Protein AF-A0A251XGR0-F1 (afdb_monomer)

Organism: Clavibacter michiganensis subsp. michiganensis (NCBI:txid33013)

Radius of gyration: 26.24 Å; Cα contacts (8 Å, |Δi|>4): 44; chains: 1; bounding box: 77×47×50 Å

Sequence (97 aa):
MGPDVTLVSSDTETAKDVYRELVSAGLERRSDAPPVIRYEATGGSASDFETLAHRMLGSGVTHVELVETGAISLPTGRGTERPTRRPPTEPHPPRPS

Structure (mmCIF, N/CA/C/O backbone):
data_AF-A0A251XGR0-F1
#
_entry.id   AF-A0A251XGR0-F1
#
loop_
_atom_site.group_PDB
_atom_site.id
_atom_site.type_symbol
_atom_site.label_atom_id
_atom_site.label_alt_id
_atom_site.label_comp_id
_atom_site.label_asym_id
_atom_site.label_entity_id
_atom_site.label_seq_id
_atom_site.pdbx_PDB_ins_code
_atom_site.Cartn_x
_atom_site.Cartn_y
_atom_site.Cartn_z
_atom_site.occupancy
_atom_site.B_iso_or_equiv
_atom_site.auth_seq_id
_atom_site.auth_comp_id
_atom_site.auth_asym_id
_atom_site.auth_atom_id
_atom_site.pdbx_PDB_model_num
ATOM 1 N N . MET A 1 1 ? -3.721 -28.160 -9.211 1.00 64.06 1 MET A N 1
ATOM 2 C CA . MET A 1 1 ? -4.326 -28.129 -7.864 1.00 64.06 1 MET A CA 1
ATOM 3 C C . MET A 1 1 ? -5.642 -28.885 -7.939 1.00 64.06 1 MET A C 1
ATOM 5 O O . MET A 1 1 ? -6.371 -28.658 -8.897 1.00 64.06 1 MET A O 1
ATOM 9 N N . GLY A 1 2 ? -5.872 -29.844 -7.039 1.00 81.06 2 GLY A N 1
ATOM 10 C CA . GLY A 1 2 ? -7.101 -30.646 -7.006 1.00 81.06 2 GLY A CA 1
ATOM 11 C C . GLY A 1 2 ? -8.236 -29.941 -6.249 1.00 81.06 2 GLY A C 1
ATOM 12 O O . GLY A 1 2 ? -7.975 -28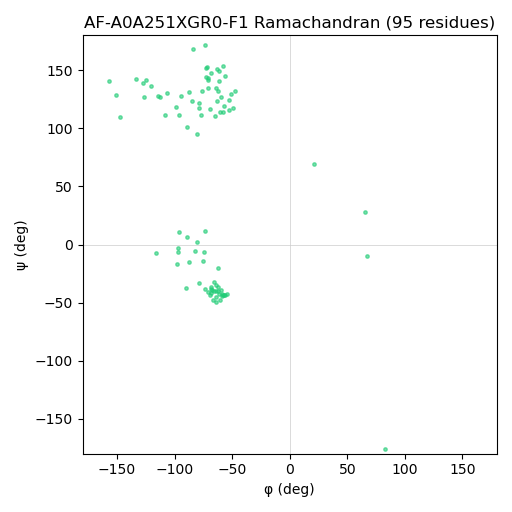.944 -5.580 1.00 81.06 2 GLY A O 1
ATOM 13 N N . PRO A 1 3 ? -9.474 -30.450 -6.340 1.00 79.06 3 PRO A N 1
ATOM 14 C CA . PRO A 1 3 ? -10.654 -29.851 -5.706 1.00 79.06 3 PRO A CA 1
ATOM 15 C C . PRO A 1 3 ? -10.583 -29.802 -4.170 1.00 79.06 3 PRO A C 1
ATOM 17 O O . PRO A 1 3 ? -11.250 -28.971 -3.565 1.00 79.06 3 PRO A O 1
ATOM 20 N N . ASP A 1 4 ? -9.740 -30.631 -3.550 1.00 86.19 4 ASP A N 1
ATOM 21 C CA . ASP A 1 4 ? -9.591 -30.712 -2.089 1.00 86.19 4 ASP A CA 1
ATOM 22 C C . ASP A 1 4 ? -8.541 -29.739 -1.517 1.00 86.19 4 ASP A C 1
ATOM 24 O O . ASP A 1 4 ? -8.205 -29.801 -0.334 1.00 86.19 4 ASP A O 1
ATOM 28 N N . VAL A 1 5 ? -7.974 -28.855 -2.347 1.00 83.31 5 VAL A N 1
ATOM 29 C CA . VAL A 1 5 ? -6.949 -27.891 -1.926 1.00 83.31 5 VAL A CA 1
ATOM 30 C C . VAL A 1 5 ? -7.537 -26.489 -1.890 1.00 83.31 5 VAL A C 1
ATOM 32 O O . VAL A 1 5 ? -7.793 -25.878 -2.928 1.00 83.31 5 VAL A O 1
ATOM 35 N N . THR A 1 6 ? -7.675 -25.945 -0.684 1.00 81.94 6 THR A N 1
ATOM 36 C CA . THR A 1 6 ? -8.035 -24.539 -0.491 1.00 81.94 6 THR A CA 1
ATOM 37 C C . THR A 1 6 ? -6.809 -23.661 -0.703 1.00 81.94 6 THR A C 1
ATOM 39 O O . THR A 1 6 ? -5.832 -23.747 0.041 1.00 81.94 6 THR A O 1
ATOM 42 N N . LEU A 1 7 ? -6.866 -22.787 -1.706 1.00 85.25 7 LEU A N 1
ATOM 43 C CA . LEU A 1 7 ? -5.883 -21.722 -1.865 1.00 85.25 7 LEU A CA 1
ATOM 44 C C . LEU A 1 7 ? -6.213 -20.598 -0.889 1.00 85.25 7 LEU A C 1
ATOM 46 O O . LEU A 1 7 ? -7.308 -20.037 -0.918 1.00 85.25 7 LEU A O 1
ATOM 50 N N . VAL A 1 8 ? -5.254 -20.277 -0.028 1.00 85.75 8 VAL A N 1
ATOM 51 C CA . VAL A 1 8 ? -5.337 -19.135 0.881 1.00 85.75 8 VAL A CA 1
ATOM 52 C C . VAL A 1 8 ? -4.408 -18.036 0.388 1.00 85.75 8 VAL A C 1
ATOM 54 O O . VAL A 1 8 ? -3.244 -18.291 0.079 1.00 85.75 8 VAL A O 1
ATOM 57 N N . SER A 1 9 ? -4.938 -16.818 0.296 1.00 86.19 9 SER A N 1
ATOM 58 C CA . SER A 1 9 ? -4.171 -15.644 -0.111 1.00 86.19 9 SER A CA 1
ATOM 59 C C . SER A 1 9 ? -3.699 -14.893 1.125 1.00 86.19 9 SER A C 1
ATOM 61 O O . SER A 1 9 ? -4.511 -14.345 1.874 1.00 86.19 9 SER A O 1
ATOM 63 N N . SER A 1 10 ? -2.388 -14.895 1.371 1.00 93.62 10 SER A N 1
ATOM 64 C CA . SER A 1 10 ? -1.806 -14.241 2.548 1.00 93.62 10 SER A CA 1
ATOM 65 C C . SER A 1 10 ? -1.984 -12.724 2.516 1.00 93.62 10 SER A C 1
ATOM 67 O O . SER A 1 10 ? -2.165 -12.121 3.568 1.00 93.62 10 SER A O 1
ATOM 69 N N . ASP A 1 11 ? -1.990 -12.117 1.324 1.00 92.19 11 ASP A N 1
ATOM 70 C CA . ASP A 1 11 ? -2.210 -10.676 1.139 1.00 92.19 11 ASP A CA 1
ATOM 71 C C . ASP A 1 11 ? -3.510 -10.188 1.792 1.00 92.19 11 ASP A C 1
ATOM 73 O O . ASP A 1 11 ? -3.541 -9.169 2.478 1.00 92.19 11 ASP A O 1
ATOM 77 N N . THR A 1 12 ? -4.574 -10.964 1.631 1.00 92.50 12 THR A N 1
ATOM 78 C CA . THR A 1 12 ? -5.920 -10.635 2.066 1.00 92.50 12 THR A CA 1
ATOM 79 C C . THR A 1 12 ? -6.027 -10.745 3.577 1.00 92.50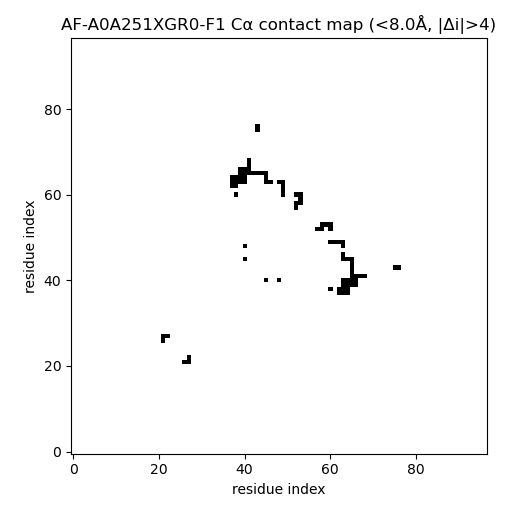 12 THR A C 1
ATOM 81 O O . THR A 1 12 ? -6.681 -9.913 4.201 1.00 92.50 12 THR A O 1
ATOM 84 N N . GLU A 1 13 ? -5.380 -11.742 4.184 1.00 95.38 13 GLU A N 1
ATOM 85 C CA . GLU A 1 13 ? -5.360 -11.842 5.643 1.00 95.38 13 GLU A CA 1
ATOM 86 C C . GLU A 1 13 ? -4.489 -10.743 6.257 1.00 95.38 13 GLU A C 1
ATOM 88 O O . GLU A 1 13 ? -4.937 -10.074 7.183 1.00 95.38 13 GLU A O 1
ATOM 93 N N . THR A 1 14 ? -3.333 -10.431 5.658 1.00 96.31 14 THR A N 1
ATOM 94 C CA . THR A 1 14 ? -2.506 -9.292 6.089 1.00 96.31 14 THR A CA 1
ATOM 95 C C . THR A 1 14 ? -3.268 -7.965 6.007 1.00 96.31 14 THR A C 1
ATOM 97 O O . THR A 1 14 ? -3.206 -7.164 6.937 1.00 96.31 14 THR A O 1
ATOM 100 N N . ALA A 1 15 ? -4.038 -7.723 4.941 1.00 95.75 15 ALA A N 1
ATOM 101 C CA . ALA A 1 15 ? -4.848 -6.510 4.816 1.00 95.75 15 ALA A CA 1
ATOM 102 C C . ALA A 1 15 ? -5.921 -6.403 5.914 1.00 95.75 15 ALA A C 1
ATOM 104 O O . ALA A 1 15 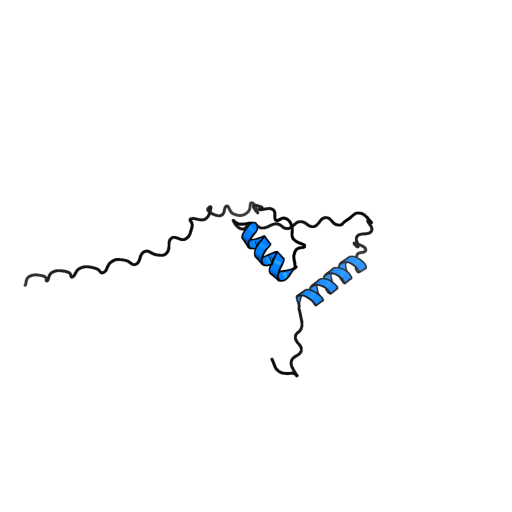? -6.138 -5.323 6.469 1.00 95.75 15 ALA A O 1
ATOM 105 N N . LYS A 1 16 ? -6.573 -7.521 6.264 1.00 96.44 16 LYS A N 1
ATOM 106 C CA . LYS A 1 16 ? -7.536 -7.560 7.375 1.00 96.44 16 LYS A CA 1
ATOM 107 C C . LYS A 1 16 ? -6.861 -7.310 8.716 1.00 96.44 16 LYS A C 1
ATOM 109 O O . LYS A 1 16 ? -7.437 -6.606 9.538 1.00 96.44 16 LYS A O 1
ATOM 114 N N . ASP A 1 17 ? -5.673 -7.862 8.936 1.00 97.38 17 ASP A N 1
ATOM 115 C CA . ASP A 1 17 ? -4.928 -7.663 10.179 1.00 97.38 17 ASP A CA 1
ATOM 116 C C . ASP A 1 17 ? -4.537 -6.197 10.369 1.00 97.38 17 ASP A C 1
ATOM 118 O O . ASP A 1 17 ? -4.795 -5.631 11.429 1.00 97.38 17 ASP A O 1
ATOM 122 N N . VAL A 1 18 ? -4.035 -5.539 9.319 1.00 97.94 18 VAL A N 1
ATOM 123 C CA . VAL A 1 18 ? -3.760 -4.092 9.346 1.00 97.94 18 VAL A CA 1
ATOM 124 C C . VAL A 1 18 ? -5.030 -3.296 9.652 1.00 97.94 18 VAL A C 1
ATOM 126 O O . VAL A 1 18 ? -4.997 -2.390 10.481 1.00 97.94 18 VAL A O 1
ATOM 129 N N . TYR A 1 19 ? -6.163 -3.637 9.031 1.00 97.25 19 TYR A N 1
ATOM 130 C CA . TYR A 1 19 ? -7.435 -2.973 9.324 1.00 97.25 19 TYR A CA 1
ATOM 131 C C . TYR A 1 19 ? -7.851 -3.140 10.794 1.00 97.25 19 TYR A C 1
ATOM 133 O O . TYR A 1 19 ? -8.180 -2.152 11.448 1.00 97.25 19 TYR A O 1
ATOM 141 N N . ARG A 1 20 ? -7.791 -4.366 11.334 1.00 97.94 20 ARG A N 1
ATOM 142 C CA . ARG A 1 20 ? -8.115 -4.654 12.743 1.00 97.94 20 ARG A CA 1
ATOM 143 C C . ARG A 1 20 ? -7.251 -3.825 13.695 1.00 97.94 20 ARG A C 1
ATOM 145 O O . ARG A 1 20 ? -7.788 -3.273 14.652 1.00 97.94 20 ARG A O 1
ATOM 152 N N . GLU A 1 21 ? -5.954 -3.713 13.414 1.00 98.31 21 GLU A N 1
ATOM 153 C CA . GLU A 1 21 ? -5.015 -2.942 14.235 1.00 98.31 21 GLU A CA 1
ATOM 154 C C . GLU A 1 21 ? -5.284 -1.431 14.168 1.00 98.31 21 GLU A C 1
ATOM 156 O O . GLU A 1 21 ? -5.284 -0.741 15.185 1.00 98.31 21 GLU A O 1
ATOM 161 N N . LEU A 1 22 ? -5.585 -0.896 12.982 1.00 98.12 22 LEU A N 1
ATOM 162 C CA . LEU A 1 22 ? -5.934 0.519 12.837 1.00 98.12 22 LEU A CA 1
ATOM 163 C C . LEU A 1 22 ? -7.233 0.869 13.575 1.00 98.12 22 LEU A C 1
ATOM 165 O O . LEU A 1 22 ? -7.306 1.924 14.205 1.00 98.12 22 LEU A O 1
ATOM 169 N N . VAL A 1 23 ? -8.239 -0.009 13.528 1.00 97.69 23 VAL A N 1
ATOM 170 C CA . VAL A 1 23 ? -9.511 0.166 14.249 1.00 97.69 23 VAL A CA 1
ATOM 171 C C . VAL A 1 23 ? -9.295 0.089 15.758 1.00 97.69 23 VAL A C 1
ATOM 173 O O . VAL A 1 23 ? -9.7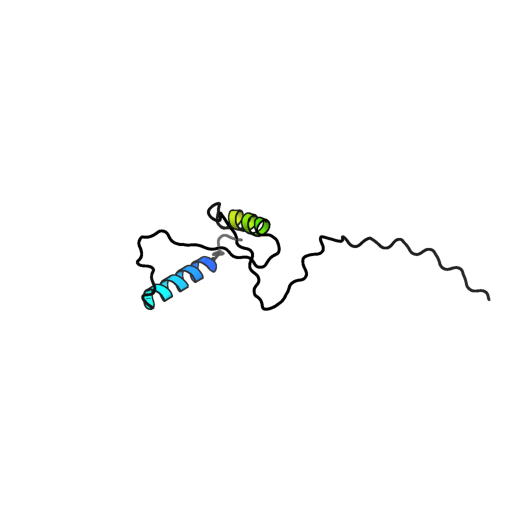71 0.959 16.487 1.00 97.69 23 VAL A O 1
ATOM 176 N N . SER A 1 24 ? -8.568 -0.924 16.243 1.00 98.12 24 SER A N 1
ATOM 177 C CA . SER A 1 24 ? -8.333 -1.113 17.681 1.00 98.12 24 SER A CA 1
ATOM 178 C C . SER A 1 24 ? -7.565 0.063 18.293 1.00 98.12 24 SER A C 1
ATOM 180 O O . SER A 1 24 ? -7.876 0.487 19.406 1.00 98.12 24 SER A O 1
ATOM 182 N N . ALA A 1 25 ? -6.620 0.636 17.543 1.00 98.12 25 ALA A N 1
ATOM 183 C CA . ALA A 1 25 ? -5.849 1.808 17.938 1.00 98.12 25 ALA A CA 1
ATOM 184 C C . ALA A 1 25 ? -6.570 3.151 17.689 1.00 98.12 25 ALA A C 1
ATOM 186 O O . ALA A 1 25 ? -6.044 4.200 18.061 1.00 98.12 25 ALA A O 1
ATOM 187 N N . GLY A 1 26 ? -7.750 3.157 17.054 1.00 97.50 26 GLY A N 1
ATOM 188 C CA . GLY A 1 26 ? -8.477 4.383 16.701 1.00 97.50 26 GLY A CA 1
ATOM 189 C C . GLY A 1 26 ? -7.762 5.261 15.660 1.00 97.50 26 GLY A C 1
ATOM 190 O O . GLY A 1 26 ? -7.941 6.479 15.653 1.00 97.50 26 GLY A O 1
ATOM 191 N N . LEU A 1 27 ? -6.943 4.656 14.794 1.00 97.50 27 LEU A N 1
ATOM 192 C CA . LEU A 1 27 ? -6.118 5.310 13.767 1.00 97.50 27 LEU A CA 1
ATOM 193 C C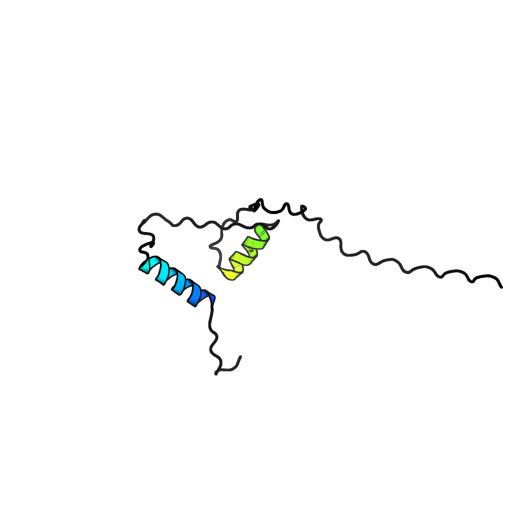 . LEU A 1 27 ? -6.777 5.341 12.379 1.00 97.50 27 LEU A C 1
ATOM 195 O O . LEU A 1 27 ? -6.133 5.670 11.381 1.00 97.50 27 LEU A O 1
ATOM 199 N N . GLU A 1 28 ? -8.060 5.003 12.293 1.00 96.19 28 GLU A N 1
ATOM 200 C CA . GLU A 1 28 ? -8.806 5.068 11.043 1.00 96.19 28 GLU A CA 1
ATOM 201 C C . GLU A 1 28 ? -8.860 6.498 10.492 1.00 96.19 28 GLU A C 1
ATOM 203 O O . GLU A 1 28 ? -9.048 7.493 11.204 1.00 96.19 28 GLU A O 1
ATOM 208 N N . ARG A 1 29 ? -8.733 6.613 9.171 1.00 94.69 29 ARG A N 1
ATOM 209 C CA . ARG A 1 29 ? -8.851 7.898 8.491 1.00 94.69 29 ARG A CA 1
ATOM 210 C C . ARG A 1 29 ? -10.302 8.386 8.552 1.00 94.69 29 ARG A C 1
ATOM 212 O O . ARG A 1 29 ? -11.177 7.793 7.936 1.00 94.69 29 ARG A O 1
ATOM 219 N N . ARG A 1 30 ? -10.536 9.519 9.224 1.00 95.19 30 ARG A N 1
ATOM 220 C CA . ARG A 1 30 ? -11.868 10.161 9.338 1.00 95.19 30 ARG A CA 1
ATOM 221 C C . ARG A 1 30 ? -12.129 11.298 8.346 1.00 95.19 30 ARG A C 1
ATOM 223 O O . ARG A 1 30 ? -13.224 11.843 8.319 1.00 95.19 30 ARG A O 1
ATOM 230 N N . SER A 1 31 ? -11.116 11.695 7.578 1.00 96.00 31 SER A N 1
ATOM 231 C CA . SER A 1 31 ? -11.260 12.743 6.563 1.00 96.00 31 SER A CA 1
ATOM 232 C C . SER A 1 31 ? -12.091 12.241 5.380 1.00 96.00 31 SER A C 1
ATOM 234 O O . SER A 1 31 ? -11.963 11.090 4.969 1.00 96.00 31 SER A O 1
ATOM 236 N N . ASP A 1 32 ? -12.905 13.127 4.826 1.00 95.56 32 ASP A N 1
ATOM 237 C CA . ASP A 1 32 ? -13.711 12.952 3.616 1.00 95.56 32 ASP A CA 1
ATOM 238 C C . ASP A 1 32 ? -12.957 13.315 2.326 1.00 95.56 32 ASP A C 1
ATOM 240 O O . ASP A 1 32 ? -13.369 12.926 1.235 1.00 95.56 32 ASP A O 1
ATOM 244 N N . ALA A 1 33 ? -11.827 14.021 2.434 1.00 96.69 33 ALA A N 1
ATOM 245 C CA . ALA A 1 33 ? -10.983 14.339 1.291 1.00 96.69 33 ALA A CA 1
ATOM 246 C C . ALA A 1 33 ? -10.516 13.051 0.582 1.00 96.69 33 ALA A C 1
ATOM 248 O O . ALA A 1 33 ? -10.361 12.018 1.245 1.00 96.69 33 ALA A O 1
ATOM 249 N N . PRO A 1 34 ? -10.209 13.081 -0.724 1.00 94.56 34 PRO A N 1
ATOM 250 C CA . PRO A 1 34 ? -9.623 11.932 -1.407 1.00 94.56 34 PRO A CA 1
ATOM 251 C C . PRO A 1 34 ? -8.322 11.452 -0.731 1.00 94.56 34 PRO A C 1
ATOM 253 O O . PRO A 1 34 ? -7.566 12.275 -0.200 1.00 94.56 34 PRO A O 1
ATOM 256 N N . PRO A 1 35 ? -8.041 10.136 -0.706 1.00 92.94 35 PRO A N 1
ATOM 257 C CA . PRO A 1 35 ? -6.780 9.627 -0.182 1.00 92.94 35 PRO A CA 1
ATOM 258 C C . PRO A 1 35 ? -5.617 10.022 -1.099 1.00 92.94 35 PRO A C 1
ATOM 260 O O . PRO A 1 35 ? -5.763 10.086 -2.318 1.00 92.94 35 PRO A O 1
ATOM 263 N N . VAL A 1 36 ? -4.444 10.240 -0.506 1.00 91.06 36 VAL A N 1
ATOM 264 C CA . VAL A 1 36 ? -3.193 10.419 -1.251 1.00 91.06 36 VAL A CA 1
ATOM 265 C C . VAL A 1 36 ? -2.451 9.090 -1.240 1.00 91.06 36 VAL A C 1
ATOM 267 O O . VAL A 1 36 ? -2.095 8.596 -0.172 1.00 91.06 36 VAL A O 1
ATOM 270 N N . ILE A 1 37 ? -2.223 8.520 -2.420 1.00 91.69 37 ILE A N 1
ATOM 271 C CA . ILE A 1 37 ? -1.479 7.272 -2.610 1.00 91.69 37 ILE A CA 1
ATOM 272 C C . ILE A 1 37 ? -0.211 7.621 -3.386 1.00 91.69 37 ILE A C 1
ATOM 274 O O . ILE A 1 37 ? -0.292 8.279 -4.421 1.00 91.69 37 ILE A O 1
ATOM 278 N N . ARG A 1 38 ? 0.951 7.207 -2.876 1.00 92.62 38 ARG A N 1
ATOM 279 C CA . ARG A 1 38 ? 2.249 7.392 -3.533 1.00 92.62 38 ARG A CA 1
ATOM 280 C C . ARG A 1 38 ? 2.890 6.035 -3.769 1.00 92.62 38 ARG A C 1
ATOM 282 O O . ARG A 1 38 ? 2.869 5.186 -2.879 1.00 92.62 38 ARG A O 1
ATOM 289 N N . TYR A 1 39 ? 3.444 5.856 -4.960 1.00 93.88 39 TYR A N 1
ATOM 290 C CA . TYR A 1 39 ? 4.231 4.688 -5.326 1.00 93.88 39 TYR A CA 1
ATOM 291 C C . TYR A 1 39 ? 5.669 5.140 -5.526 1.00 93.88 39 TYR A C 1
ATOM 293 O O . TYR A 1 39 ? 5.922 6.073 -6.284 1.00 93.88 39 TYR A O 1
ATOM 301 N N . GLU A 1 40 ? 6.596 4.478 -4.847 1.00 94.00 40 GLU A N 1
ATOM 302 C CA . GLU A 1 40 ? 8.015 4.814 -4.875 1.00 94.00 40 GLU A CA 1
ATOM 303 C C . GLU A 1 40 ? 8.818 3.563 -5.232 1.00 94.00 40 GLU A C 1
ATOM 305 O O . GLU A 1 40 ? 8.521 2.460 -4.760 1.00 94.00 40 GLU A O 1
ATOM 310 N N . ALA A 1 41 ? 9.835 3.725 -6.072 1.00 93.56 41 ALA A N 1
ATOM 311 C CA . ALA A 1 41 ? 10.738 2.653 -6.458 1.00 93.56 41 ALA A CA 1
ATOM 312 C C . ALA A 1 41 ? 12.193 3.115 -6.370 1.00 93.56 41 ALA A C 1
ATOM 314 O O . ALA A 1 41 ? 12.534 4.237 -6.720 1.00 93.56 41 ALA A O 1
ATOM 315 N N . THR A 1 42 ? 13.074 2.220 -5.938 1.00 92.19 42 THR A N 1
ATOM 316 C CA . THR A 1 42 ? 14.525 2.472 -5.862 1.00 92.19 42 THR A CA 1
ATOM 317 C C . THR A 1 42 ? 15.283 1.939 -7.080 1.00 92.19 42 THR A C 1
ATOM 319 O O . THR A 1 42 ? 16.502 2.069 -7.177 1.00 92.19 42 THR A O 1
ATOM 322 N N . GLY A 1 43 ? 14.568 1.283 -8.000 1.00 88.00 43 GLY A N 1
ATOM 323 C CA . GLY A 1 43 ? 15.124 0.765 -9.245 1.00 88.00 43 GLY A CA 1
ATOM 324 C C . GLY A 1 43 ? 15.432 1.870 -10.258 1.00 88.00 43 GLY A C 1
ATOM 325 O O . GLY A 1 43 ? 15.039 3.018 -10.100 1.00 88.00 43 GLY 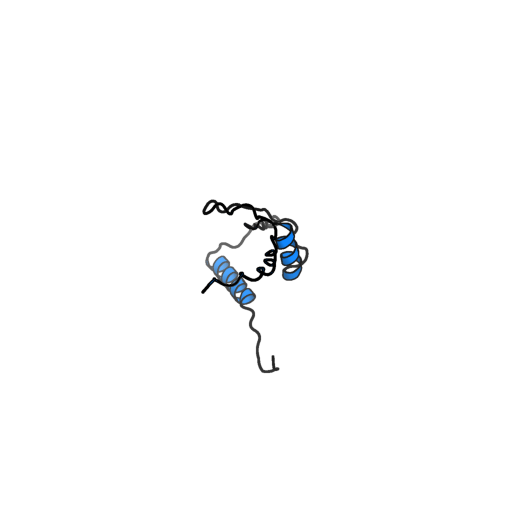A O 1
ATOM 326 N N . GLY A 1 44 ? 16.107 1.508 -11.349 1.00 89.06 44 GLY A N 1
ATOM 327 C CA . GLY A 1 44 ? 16.486 2.465 -12.398 1.00 89.06 44 GLY A CA 1
ATOM 328 C C . GLY A 1 44 ? 15.382 2.816 -13.403 1.00 89.06 44 GLY A C 1
ATOM 329 O O . GLY A 1 44 ? 15.660 3.529 -14.361 1.00 89.06 44 GLY A O 1
ATOM 330 N N . SER A 1 45 ? 14.167 2.280 -13.246 1.00 92.94 45 SER A N 1
ATOM 331 C CA . SER A 1 45 ? 13.093 2.392 -14.239 1.00 92.94 45 SER A CA 1
ATOM 332 C C . SER A 1 45 ? 11.721 2.432 -13.570 1.00 92.94 45 SER A C 1
ATOM 334 O O . SER A 1 45 ? 11.248 1.428 -13.035 1.00 92.94 45 SER A O 1
ATOM 336 N N . ALA A 1 46 ? 11.072 3.598 -13.614 1.00 93.56 46 ALA A N 1
ATOM 337 C CA . ALA A 1 46 ? 9.694 3.763 -13.151 1.00 93.56 46 ALA A CA 1
ATOM 338 C C . ALA A 1 46 ? 8.707 3.024 -14.069 1.00 93.56 46 ALA A C 1
ATOM 340 O O . ALA A 1 46 ? 7.782 2.374 -13.590 1.00 93.56 46 ALA A O 1
ATOM 341 N N . SER A 1 47 ? 8.946 3.038 -15.385 1.00 93.00 47 SER A N 1
ATOM 342 C CA . SER A 1 47 ? 8.061 2.411 -16.374 1.00 93.00 47 SER A CA 1
ATOM 343 C C . SER A 1 47 ? 7.968 0.891 -16.230 1.00 93.00 47 SER A C 1
ATOM 345 O O . SER A 1 47 ? 6.903 0.309 -16.449 1.00 93.00 47 SER A O 1
ATOM 347 N N . ASP A 1 48 ? 9.064 0.232 -15.838 1.00 94.00 48 ASP A N 1
ATOM 348 C CA . ASP A 1 48 ? 9.047 -1.215 -15.591 1.00 94.00 48 ASP A CA 1
ATOM 349 C C . ASP A 1 48 ? 8.184 -1.546 -14.368 1.00 94.00 48 ASP A C 1
ATOM 351 O O . ASP A 1 48 ? 7.416 -2.511 -14.387 1.00 94.00 48 ASP A O 1
ATOM 355 N N . PHE A 1 49 ? 8.257 -0.711 -13.326 1.00 94.56 49 PHE A N 1
ATOM 356 C CA . PHE A 1 49 ? 7.393 -0.828 -12.155 1.00 94.56 49 PHE A CA 1
ATOM 357 C C . PHE A 1 49 ? 5.926 -0.592 -12.526 1.00 94.56 49 PHE A C 1
ATOM 359 O O . PHE A 1 49 ? 5.078 -1.413 -12.185 1.00 94.56 49 PHE A O 1
ATOM 366 N N . GLU A 1 50 ? 5.621 0.487 -13.252 1.00 93.50 50 GLU A N 1
ATOM 367 C CA . GLU A 1 50 ? 4.259 0.819 -13.695 1.00 93.50 50 GLU A CA 1
ATOM 368 C C . GLU A 1 50 ? 3.636 -0.322 -14.502 1.00 93.50 50 GLU A C 1
ATOM 370 O O . GLU A 1 50 ? 2.508 -0.729 -14.230 1.00 93.50 50 GLU A O 1
ATOM 375 N N . THR A 1 51 ? 4.399 -0.922 -15.419 1.00 93.00 51 THR A N 1
ATOM 376 C CA . THR A 1 51 ? 3.947 -2.070 -16.219 1.00 93.00 51 THR A CA 1
ATOM 377 C C . THR A 1 51 ? 3.533 -3.252 -15.337 1.00 93.00 51 THR A C 1
ATOM 379 O O . THR A 1 51 ? 2.503 -3.893 -15.570 1.00 93.00 51 THR A O 1
ATOM 382 N N . LEU A 1 52 ? 4.324 -3.562 -14.305 1.00 93.94 52 LEU A N 1
ATOM 383 C CA . LEU A 1 52 ? 4.003 -4.629 -13.356 1.00 93.94 52 LEU A CA 1
ATOM 384 C C . LEU A 1 52 ? 2.800 -4.262 -12.486 1.00 93.94 52 LEU A C 1
ATOM 386 O O . LEU A 1 52 ? 1.904 -5.088 -12.298 1.00 93.94 52 LEU A O 1
ATOM 390 N N . ALA A 1 53 ? 2.761 -3.028 -11.992 1.00 93.62 53 ALA A N 1
ATOM 391 C CA . ALA A 1 53 ? 1.691 -2.526 -11.151 1.00 93.62 53 ALA A CA 1
ATOM 392 C C . ALA A 1 53 ? 0.347 -2.548 -11.888 1.00 93.62 53 ALA A C 1
ATOM 394 O O . ALA A 1 53 ? -0.634 -3.031 -11.332 1.00 93.62 53 ALA A O 1
ATOM 395 N N . HIS A 1 54 ? 0.305 -2.152 -13.163 1.00 92.50 54 HIS A N 1
ATOM 396 C CA . HIS A 1 54 ? -0.900 -2.254 -13.992 1.00 92.50 54 HIS A CA 1
ATOM 397 C C . HIS A 1 54 ? -1.391 -3.685 -14.139 1.00 92.50 54 HIS A C 1
ATOM 399 O O . HIS A 1 54 ? -2.593 -3.934 -14.082 1.00 92.50 54 HIS A O 1
ATOM 405 N N . ARG A 1 55 ? -0.473 -4.642 -14.290 1.00 93.06 55 ARG A N 1
ATOM 406 C CA . ARG A 1 55 ? -0.833 -6.057 -14.400 1.00 93.06 55 ARG A CA 1
ATOM 407 C C . ARG A 1 55 ? -1.390 -6.624 -13.095 1.00 93.06 55 ARG A C 1
ATOM 409 O O . ARG A 1 55 ? -2.263 -7.483 -13.147 1.00 93.06 55 ARG A O 1
ATOM 416 N N . MET A 1 56 ? -0.864 -6.194 -11.950 1.00 91.12 56 MET A N 1
ATOM 417 C CA . MET A 1 56 ? -1.230 -6.753 -10.643 1.00 91.12 56 MET A CA 1
ATOM 418 C C . MET A 1 56 ? -2.412 -6.032 -9.987 1.00 91.12 56 MET A C 1
ATOM 420 O O . MET A 1 56 ? -3.234 -6.678 -9.348 1.00 91.12 56 MET A O 1
ATOM 424 N N . LEU A 1 57 ? -2.495 -4.710 -10.141 1.00 89.6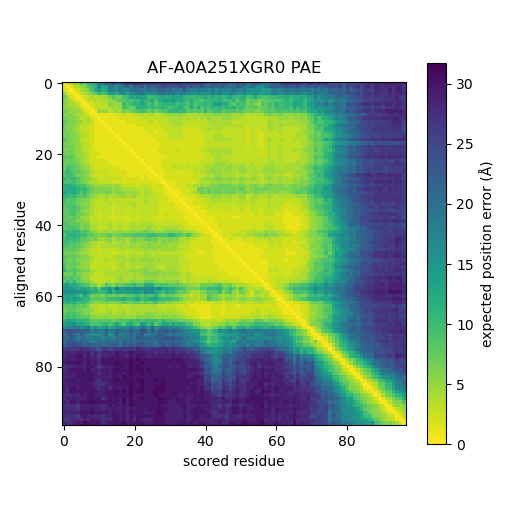9 57 LEU A N 1
ATOM 425 C CA . LEU A 1 57 ? -3.430 -3.828 -9.431 1.00 89.69 57 LEU A CA 1
ATOM 426 C C . LEU A 1 57 ? -4.437 -3.135 -10.366 1.00 89.69 57 LEU A C 1
ATOM 428 O O . LEU A 1 57 ? -5.358 -2.472 -9.894 1.00 89.69 57 LEU A O 1
ATOM 432 N N . GLY A 1 58 ? -4.278 -3.269 -11.685 1.00 85.88 58 GLY A N 1
ATOM 433 C CA . GLY A 1 58 ? -5.055 -2.529 -12.678 1.00 85.88 58 GLY A CA 1
ATOM 434 C C . GLY A 1 58 ? -4.510 -1.121 -12.943 1.00 85.88 58 GLY A C 1
ATOM 435 O O . GLY A 1 58 ? -3.479 -0.706 -12.417 1.00 85.88 58 GLY A O 1
ATOM 436 N N . SER A 1 59 ? -5.215 -0.347 -13.769 1.00 76.88 59 SER A N 1
ATOM 437 C CA . SER A 1 59 ? -4.765 0.965 -14.272 1.00 76.88 59 SER A CA 1
ATOM 438 C C . SER A 1 59 ? -4.803 2.110 -13.246 1.00 76.88 59 SER A C 1
ATOM 440 O O . SER A 1 59 ? 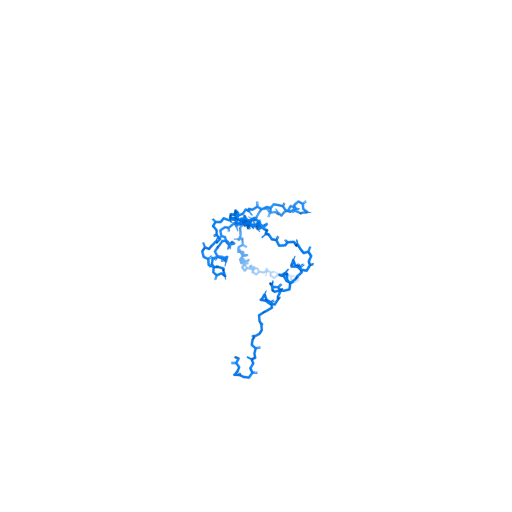-4.704 3.273 -13.627 1.00 76.88 59 SER A O 1
ATOM 442 N N . GLY A 1 60 ? -4.991 1.813 -11.957 1.00 79.06 60 GLY A N 1
ATOM 443 C CA . GLY A 1 60 ? -5.062 2.819 -10.891 1.00 79.06 60 GLY A CA 1
ATOM 444 C C . GLY A 1 60 ? -3.706 3.418 -10.503 1.00 79.06 60 GLY A C 1
ATOM 445 O O . GLY A 1 60 ? -3.664 4.445 -9.832 1.00 79.06 60 GLY A O 1
ATOM 446 N N . VAL A 1 61 ? -2.601 2.801 -10.928 1.00 84.50 61 VAL A N 1
ATOM 447 C CA . VAL A 1 61 ? -1.244 3.307 -10.685 1.00 84.50 61 VAL A CA 1
ATOM 448 C C . VAL A 1 61 ? -0.854 4.245 -11.818 1.00 84.50 61 VAL A C 1
ATOM 450 O O . VAL A 1 61 ? -0.517 3.797 -12.906 1.00 84.50 61 VAL A O 1
ATOM 453 N N . THR A 1 62 ? -0.938 5.552 -11.597 1.00 81.69 62 THR A N 1
ATOM 454 C CA . THR A 1 62 ? -0.703 6.548 -12.658 1.00 81.69 62 THR A CA 1
ATOM 455 C C . THR A 1 62 ? 0.699 7.143 -12.648 1.00 81.69 62 THR A C 1
ATOM 457 O O . THR A 1 62 ? 1.075 7.794 -13.617 1.00 81.69 62 THR A O 1
ATOM 460 N N . HIS A 1 63 ? 1.434 6.994 -11.544 1.00 90.06 63 HIS A N 1
ATOM 461 C CA . HIS A 1 63 ? 2.754 7.587 -11.379 1.00 90.06 63 HIS A CA 1
ATOM 462 C C . HIS A 1 63 ? 3.579 6.836 -10.333 1.00 90.06 63 HIS A C 1
ATOM 464 O O . HIS A 1 63 ? 3.044 6.457 -9.286 1.00 90.06 63 HIS A O 1
ATOM 470 N N . VAL A 1 64 ? 4.874 6.667 -10.610 1.00 94.69 64 VAL A N 1
ATOM 471 C CA . VAL A 1 64 ? 5.871 6.120 -9.682 1.00 94.69 64 VAL A CA 1
ATOM 472 C C . VAL A 1 64 ? 7.052 7.080 -9.574 1.00 94.69 64 VAL A C 1
ATOM 474 O O . VAL A 1 64 ? 7.672 7.434 -10.578 1.00 94.69 64 VAL A O 1
ATOM 477 N N . GLU A 1 65 ? 7.396 7.460 -8.348 1.00 94.88 65 GLU A N 1
ATOM 478 C CA . GLU A 1 65 ? 8.565 8.289 -8.059 1.00 94.88 65 GLU A CA 1
ATOM 479 C C . GLU A 1 65 ? 9.805 7.407 -7.867 1.00 94.88 65 GLU A C 1
ATOM 481 O O . GLU A 1 65 ? 9.778 6.418 -7.129 1.00 94.88 65 GLU A O 1
ATOM 486 N N . LEU A 1 66 ? 10.910 7.752 -8.535 1.00 93.44 66 LEU A N 1
ATOM 487 C CA . LEU A 1 66 ? 12.193 7.101 -8.276 1.00 93.44 66 LEU A CA 1
ATOM 488 C C . LEU A 1 66 ? 12.884 7.779 -7.098 1.00 93.44 66 LEU A C 1
ATOM 490 O O . LEU A 1 66 ? 13.134 8.984 -7.134 1.00 93.44 66 LEU A O 1
ATOM 494 N N . VAL A 1 67 ? 13.207 6.996 -6.073 1.00 92.44 67 VAL A N 1
ATOM 495 C CA . VAL A 1 67 ? 13.780 7.495 -4.820 1.00 92.44 67 VAL A CA 1
ATOM 496 C C . VAL A 1 67 ? 15.097 6.802 -4.498 1.00 92.44 67 VAL A C 1
ATOM 498 O O . VAL A 1 67 ? 15.256 5.595 -4.681 1.00 92.44 67 VAL A O 1
ATOM 501 N N . GLU A 1 68 ? 16.049 7.563 -3.966 1.00 89.00 68 GLU A N 1
ATOM 502 C CA . GLU A 1 68 ? 17.284 7.012 -3.415 1.00 89.00 68 GLU A CA 1
ATOM 503 C C . GLU A 1 68 ? 17.130 6.798 -1.908 1.00 89.00 68 GLU A C 1
ATOM 505 O O . GLU A 1 68 ? 16.784 7.709 -1.161 1.00 89.00 68 GLU A O 1
ATOM 510 N N . THR A 1 69 ? 17.433 5.591 -1.428 1.00 82.75 69 THR A N 1
ATOM 511 C CA . THR A 1 69 ? 17.323 5.250 0.003 1.00 82.75 69 THR A CA 1
ATOM 512 C C . THR A 1 69 ? 18.454 5.860 0.847 1.00 82.75 69 THR A C 1
ATOM 514 O O . THR A 1 69 ? 18.464 5.706 2.065 1.00 82.75 69 THR A O 1
ATOM 517 N N . GLY A 1 70 ? 19.455 6.497 0.223 1.00 77.94 70 GLY A N 1
ATOM 518 C CA . GLY A 1 70 ? 20.606 7.130 0.889 1.00 77.94 70 GLY A CA 1
ATOM 519 C C . GLY A 1 70 ? 21.577 6.171 1.597 1.00 77.94 70 GLY A C 1
ATOM 520 O O . GLY A 1 70 ? 22.659 6.585 1.999 1.00 77.94 70 GLY A O 1
ATOM 521 N N . ALA A 1 71 ? 21.222 4.891 1.734 1.00 72.50 71 ALA A N 1
ATOM 522 C CA . ALA A 1 71 ? 22.035 3.885 2.412 1.00 72.50 71 ALA A CA 1
ATOM 523 C C . ALA A 1 71 ? 23.194 3.359 1.546 1.00 72.50 71 ALA A C 1
ATOM 525 O O . ALA A 1 71 ? 24.244 3.007 2.079 1.00 72.50 71 ALA A O 1
ATOM 526 N N . ILE A 1 72 ? 23.004 3.274 0.222 1.00 66.88 72 ILE A N 1
ATOM 527 C CA . ILE A 1 72 ? 23.986 2.748 -0.738 1.00 66.88 72 ILE A CA 1
ATOM 528 C C . ILE A 1 72 ? 23.780 3.444 -2.090 1.00 66.88 72 ILE A C 1
ATOM 530 O O . ILE A 1 72 ? 22.668 3.444 -2.616 1.00 66.88 72 ILE A O 1
ATOM 534 N N . SER A 1 73 ? 24.850 3.986 -2.681 1.00 67.69 73 SER A N 1
ATOM 535 C CA . SER A 1 73 ? 24.835 4.439 -4.076 1.00 67.69 73 SER A CA 1
ATOM 536 C C . SER A 1 73 ? 24.939 3.229 -5.000 1.00 67.69 73 SER A C 1
ATOM 538 O O . SER A 1 73 ? 25.972 2.555 -5.044 1.00 67.69 73 SER A O 1
ATOM 540 N N . LEU A 1 74 ? 23.867 2.934 -5.731 1.00 67.44 74 LEU A N 1
ATOM 541 C CA . LEU A 1 74 ? 23.900 1.897 -6.754 1.00 67.44 74 LEU A CA 1
ATOM 542 C C . LEU A 1 74 ? 24.633 2.444 -7.988 1.00 67.44 74 LEU A C 1
ATOM 544 O O . LEU A 1 74 ? 24.329 3.554 -8.430 1.00 67.44 74 LEU A O 1
ATOM 548 N N . PRO A 1 75 ? 25.596 1.705 -8.568 1.00 68.56 75 PRO A N 1
ATOM 549 C CA . PRO A 1 75 ? 26.205 2.118 -9.822 1.00 68.56 75 PRO A CA 1
ATOM 550 C C . PRO A 1 75 ? 25.116 2.205 -10.894 1.00 68.56 75 PRO A C 1
ATOM 552 O O . PRO A 1 75 ? 24.359 1.255 -11.102 1.00 68.56 75 PRO A O 1
ATOM 555 N N . THR A 1 76 ? 25.030 3.352 -11.568 1.00 63.91 76 THR A N 1
ATOM 556 C CA . THR A 1 76 ? 24.068 3.590 -12.647 1.00 63.91 76 THR A CA 1
ATOM 557 C C . THR A 1 76 ? 24.279 2.516 -13.713 1.00 63.91 76 THR A C 1
ATOM 559 O O . THR A 1 76 ? 25.388 2.359 -14.227 1.00 63.91 76 THR A O 1
ATOM 562 N N . GLY A 1 77 ? 23.246 1.707 -13.964 1.00 56.31 77 GLY A N 1
ATOM 563 C CA . GLY A 1 77 ? 23.361 0.445 -14.689 1.00 56.31 77 GLY A CA 1
ATOM 564 C C . GLY A 1 77 ? 24.133 0.568 -16.004 1.00 56.31 77 GLY A C 1
ATOM 565 O O . GLY A 1 77 ? 23.696 1.236 -16.938 1.00 56.31 77 GLY A O 1
ATOM 566 N N . ARG A 1 78 ? 25.267 -0.136 -16.105 1.00 53.12 78 ARG A N 1
ATOM 567 C CA . ARG A 1 78 ? 25.831 -0.513 -17.403 1.00 53.12 78 ARG A CA 1
ATOM 568 C C . ARG A 1 78 ? 24.824 -1.461 -18.045 1.00 53.12 78 ARG A C 1
ATOM 570 O O . ARG A 1 78 ? 24.627 -2.572 -17.554 1.00 53.12 78 ARG A O 1
ATOM 577 N N . GLY A 1 79 ? 24.160 -0.999 -19.101 1.00 50.88 79 GLY A N 1
ATOM 578 C CA . GLY A 1 79 ? 23.278 -1.835 -19.903 1.00 50.88 79 GLY A CA 1
ATOM 579 C C . GLY A 1 79 ? 23.995 -3.117 -20.324 1.00 50.88 79 GLY A C 1
ATOM 580 O O . GLY A 1 79 ? 25.122 -3.066 -20.801 1.00 50.88 79 GLY A O 1
ATOM 581 N N . THR A 1 80 ? 23.345 -4.255 -20.091 1.00 55.91 80 THR A N 1
ATOM 582 C CA . THR A 1 80 ? 23.438 -5.490 -20.884 1.00 55.91 80 THR A CA 1
ATOM 583 C C . THR A 1 80 ? 24.693 -5.657 -21.763 1.00 55.91 80 THR A C 1
ATOM 585 O O . THR A 1 80 ? 24.588 -5.685 -22.990 1.00 55.91 80 THR A O 1
ATOM 588 N N . GLU A 1 81 ? 25.879 -5.854 -21.185 1.00 44.81 81 GLU A N 1
ATOM 589 C CA . GLU A 1 81 ? 26.960 -6.504 -21.931 1.00 44.81 81 GLU A CA 1
ATOM 590 C C . GLU A 1 81 ? 26.715 -8.011 -21.875 1.00 44.81 81 GLU A C 1
ATOM 592 O O . GLU A 1 81 ? 27.053 -8.710 -20.920 1.00 44.81 81 GLU A O 1
ATOM 597 N N . ARG A 1 82 ? 26.056 -8.514 -22.924 1.00 53.47 82 ARG A N 1
ATOM 598 C CA . ARG A 1 82 ? 26.010 -9.942 -23.238 1.00 53.47 82 ARG A CA 1
ATOM 599 C C . ARG A 1 82 ? 27.464 -10.431 -23.289 1.00 53.47 82 ARG A C 1
ATOM 601 O O . ARG A 1 82 ? 28.229 -9.850 -24.059 1.00 53.47 82 ARG A O 1
ATOM 608 N N . PRO A 1 83 ? 27.870 -11.455 -22.517 1.00 51.00 83 PRO A N 1
ATOM 609 C CA . PRO A 1 83 ? 29.258 -11.893 -22.503 1.00 51.00 83 PRO A CA 1
ATOM 610 C C . PRO A 1 83 ? 29.665 -12.275 -23.925 1.00 51.00 83 PRO A C 1
ATOM 612 O O . PRO A 1 83 ? 29.114 -13.204 -24.523 1.00 51.00 83 PRO A O 1
ATOM 615 N N . THR A 1 84 ? 30.596 -11.512 -24.495 1.00 61.00 84 THR A N 1
ATOM 616 C CA . THR A 1 84 ? 31.207 -11.817 -25.781 1.00 61.00 84 THR A CA 1
ATOM 617 C C . THR A 1 84 ? 31.900 -13.163 -25.639 1.00 61.00 84 THR A C 1
ATOM 619 O O . THR A 1 84 ? 32.830 -13.350 -24.854 1.00 61.00 84 THR A O 1
ATOM 622 N N . ARG A 1 85 ? 31.382 -14.154 -26.368 1.00 55.69 85 ARG A N 1
ATOM 623 C CA . ARG A 1 85 ? 31.972 -15.486 -26.474 1.00 55.69 85 ARG A CA 1
ATOM 624 C C . ARG A 1 85 ? 33.437 -15.312 -26.884 1.00 55.69 85 ARG A C 1
ATOM 626 O O . ARG A 1 85 ? 33.700 -14.802 -27.971 1.00 55.69 85 ARG A O 1
ATOM 633 N N . ARG A 1 86 ? 34.372 -15.708 -26.008 1.00 55.91 86 ARG A N 1
ATOM 634 C CA . ARG A 1 86 ? 35.810 -15.765 -26.319 1.00 55.91 86 ARG A CA 1
ATOM 635 C C . ARG A 1 86 ? 36.001 -16.476 -27.670 1.00 55.91 86 ARG A C 1
ATOM 637 O O . ARG A 1 86 ? 35.405 -17.544 -27.852 1.00 55.91 86 ARG A O 1
ATOM 644 N N . PRO A 1 87 ? 36.799 -15.932 -28.604 1.00 63.09 87 PRO A N 1
ATOM 645 C CA . PRO A 1 87 ? 37.166 -16.672 -29.803 1.00 63.09 87 PRO A CA 1
ATOM 646 C C . PRO A 1 87 ? 37.989 -17.914 -29.409 1.00 63.09 87 PRO A C 1
ATOM 648 O O . PRO A 1 87 ? 38.646 -17.903 -28.361 1.00 63.09 87 PRO A O 1
ATOM 651 N N . PRO A 1 88 ? 37.926 -19.004 -30.195 1.00 59.06 88 PRO A N 1
ATOM 652 C CA . PRO A 1 88 ? 38.672 -20.221 -29.901 1.00 59.06 88 PRO A CA 1
ATOM 653 C C . PRO A 1 88 ? 40.176 -19.932 -29.930 1.00 59.06 88 PRO A C 1
ATOM 655 O O . PRO A 1 88 ? 40.676 -19.278 -30.840 1.00 59.06 88 PRO A O 1
ATOM 658 N N . THR A 1 89 ? 40.880 -20.400 -28.902 1.00 69.06 89 THR A N 1
ATOM 659 C CA . THR A 1 89 ? 42.338 -20.317 -28.788 1.00 69.06 89 THR A CA 1
ATOM 660 C C . THR A 1 89 ? 42.983 -21.125 -29.916 1.00 69.06 89 THR A C 1
ATOM 662 O O . THR A 1 89 ? 42.687 -22.307 -30.077 1.00 69.06 89 THR A O 1
ATOM 665 N N . GLU A 1 90 ? 43.836 -20.473 -30.704 1.00 64.94 90 GLU A N 1
ATOM 666 C CA . GLU A 1 90 ? 44.651 -21.086 -31.760 1.00 64.94 90 GLU A CA 1
ATOM 667 C C . GLU A 1 90 ? 45.615 -22.142 -31.162 1.00 64.94 90 GLU A C 1
ATOM 669 O O . GLU A 1 90 ? 46.012 -22.000 -29.998 1.00 64.94 90 GLU A O 1
ATOM 674 N N . PRO A 1 91 ? 45.991 -23.220 -31.883 1.00 61.38 91 PRO A N 1
ATOM 675 C CA . PRO A 1 91 ? 46.764 -24.309 -31.296 1.00 61.38 91 PRO A CA 1
ATOM 676 C C . PRO A 1 91 ? 48.209 -23.886 -31.009 1.00 61.38 91 PRO A C 1
ATOM 678 O O . PRO A 1 91 ? 48.887 -23.294 -31.845 1.00 61.38 91 PRO A O 1
ATOM 681 N N . HIS A 1 92 ? 48.690 -24.243 -29.821 1.00 63.09 92 HIS A N 1
ATOM 682 C CA . HIS A 1 92 ? 50.073 -24.053 -29.387 1.00 63.09 92 HIS A CA 1
ATOM 683 C C . HIS A 1 92 ? 51.048 -24.885 -30.252 1.00 63.09 92 HIS A C 1
ATOM 685 O O . HIS A 1 92 ? 50.773 -26.068 -30.475 1.00 63.09 92 HIS A O 1
ATOM 691 N N . PRO A 1 93 ? 52.186 -24.334 -30.723 1.00 70.31 93 PRO A N 1
ATOM 692 C CA . PRO A 1 93 ? 53.162 -25.109 -31.486 1.00 70.31 93 PRO A CA 1
ATOM 693 C C . PRO A 1 93 ? 53.928 -26.096 -30.581 1.00 70.31 93 PRO A C 1
ATOM 695 O O . PRO A 1 93 ? 54.087 -25.841 -29.383 1.00 70.31 93 PRO A O 1
ATOM 698 N N . PRO A 1 94 ? 54.418 -27.229 -31.122 1.00 66.06 94 PRO A N 1
ATOM 699 C CA . PRO A 1 94 ? 55.095 -28.246 -30.324 1.00 66.06 94 PRO A CA 1
ATOM 700 C C . PRO A 1 94 ? 56.493 -27.791 -29.883 1.00 66.06 94 PRO A C 1
ATOM 702 O O . PRO A 1 94 ? 57.212 -27.115 -30.621 1.00 66.06 94 PRO A O 1
ATOM 705 N N . ARG A 1 95 ? 56.887 -28.192 -28.668 1.00 59.47 95 ARG A N 1
ATOM 706 C CA . ARG A 1 95 ? 58.235 -27.963 -28.125 1.00 59.47 95 ARG A CA 1
ATOM 707 C C . ARG A 1 95 ? 59.276 -28.845 -28.838 1.00 59.47 95 ARG A C 1
ATOM 709 O O . ARG A 1 95 ? 58.970 -30.006 -29.110 1.00 59.47 95 ARG A O 1
ATOM 716 N N . PRO A 1 96 ? 60.493 -28.333 -29.100 1.00 65.12 96 PRO A N 1
ATOM 717 C CA . PRO A 1 96 ? 61.589 -29.135 -29.639 1.00 65.12 96 PRO A CA 1
ATOM 718 C C . PRO A 1 96 ? 62.162 -30.102 -28.589 1.00 65.12 96 PRO A C 1
ATOM 720 O O . PRO A 1 96 ? 62.078 -29.832 -27.388 1.00 65.12 96 PRO A O 1
ATOM 723 N N . SER A 1 97 ? 62.695 -31.223 -29.090 1.00 66.75 97 SER A N 1
ATOM 724 C CA . SER A 1 97 ? 63.266 -32.365 -28.354 1.00 66.75 97 SER A CA 1
ATOM 725 C C . SER A 1 97 ? 64.525 -32.043 -27.558 1.00 66.75 97 SER A C 1
ATOM 727 O O . SER A 1 97 ? 65.323 -31.205 -28.032 1.00 66.75 97 SER A O 1
#

InterPro domains:
  IPR001920 Asp/Glu racemase [G3DSA:3.40.50.1860] (1-73)

Nearest PDB structures (foldseek):
  2vvt-assembly1_B  TM=8.231E-01  e=9.145E-02  Enterococcus faecalis

Secondary structure (DSSP, 8-state):
--TT-----HHHHHHHHHHHHHHHTT------SPPP---EE-SS-HHHHHHHHHHHH-TT----EE---SS--PPPP--------PPPPPPPPPPP-

Foldseek 3Di:
DDPPDDDDDPVVVVVVVVVVVCVVVVVDDPDPDDDDDAAEDQDPDFVVVQVVCCVPPNPPCDDYHHDDPVPDDDPNDPPDPPPDDDDDDDDDDDDDD

Solvent-accessible surface area (backbone atoms only — not comparable to full-atom values): 6865 Å² total; per-residue (Å²): 136,61,96,90,59,83,87,80,62,66,70,62,53,51,53,51,50,53,51,52,52,30,56,76,69,69,64,62,85,83,71,85,68,83,85,88,84,86,44,75,40,73,63,99,51,51,66,63,50,46,56,51,43,35,74,76,72,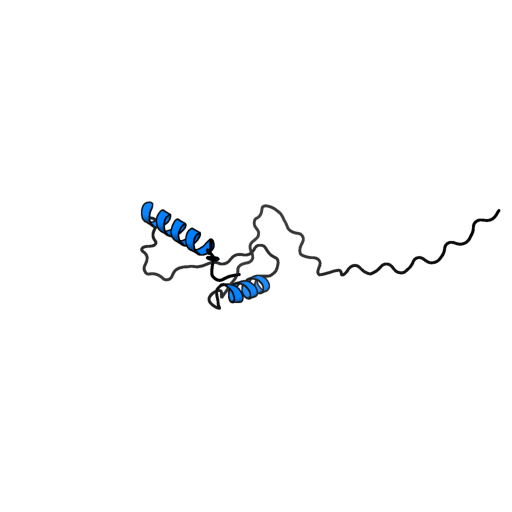36,84,81,69,84,68,56,45,74,47,81,86,80,82,69,88,74,78,80,76,80,74,83,77,70,80,75,76,78,76,83,80,78,84,81,80,83,81,84,134

pLDDT: mean 82.93, std 14.97, range [44.81, 98.31]

Mean predicted aligned error: 13.23 Å